Protein AF-A0A1C3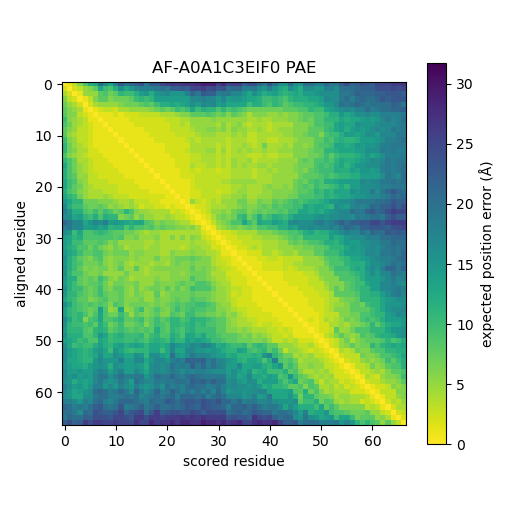EIF0-F1 (afdb_monomer)

Structure (mmCIF, N/CA/C/O backbone):
data_AF-A0A1C3EIF0-F1
#
_entry.id   AF-A0A1C3EIF0-F1
#
loop_
_atom_site.group_PDB
_atom_site.id
_atom_site.type_symbol
_atom_site.label_atom_id
_atom_site.label_alt_id
_atom_site.label_comp_id
_atom_site.label_asym_id
_atom_site.label_entity_id
_atom_site.label_seq_id
_atom_site.pdbx_PDB_ins_code
_atom_site.Cartn_x
_atom_site.Cartn_y
_atom_site.Cartn_z
_atom_site.occupancy
_atom_site.B_iso_or_equiv
_atom_site.auth_seq_id
_atom_site.auth_comp_id
_atom_site.auth_asym_id
_atom_site.auth_atom_id
_atom_site.pdbx_PDB_model_num
ATOM 1 N N . MET A 1 1 ? 18.797 -4.927 -12.785 1.00 40.34 1 MET A N 1
ATOM 2 C CA . MET A 1 1 ? 17.743 -5.869 -12.349 1.00 40.34 1 MET A CA 1
ATOM 3 C C . MET A 1 1 ? 16.617 -5.054 -11.742 1.00 40.34 1 MET A C 1
ATOM 5 O O . MET A 1 1 ? 16.908 -4.191 -10.926 1.00 40.34 1 MET A O 1
ATOM 9 N N . GLY A 1 2 ? 15.376 -5.230 -12.198 1.00 53.91 2 GLY A N 1
ATOM 10 C CA . GLY A 1 2 ? 14.233 -4.571 -11.561 1.00 53.91 2 GLY A CA 1
ATOM 11 C C . GLY A 1 2 ? 13.940 -5.257 -10.232 1.00 53.91 2 GLY A C 1
ATOM 12 O O . GLY A 1 2 ? 13.872 -6.482 -10.198 1.00 53.91 2 GLY A O 1
ATOM 13 N N . ILE A 1 3 ? 13.808 -4.490 -9.152 1.00 54.81 3 ILE A N 1
ATOM 14 C CA . ILE A 1 3 ? 13.333 -5.023 -7.874 1.00 54.81 3 ILE A CA 1
ATOM 15 C C . ILE A 1 3 ? 11.882 -5.458 -8.102 1.00 54.81 3 ILE A C 1
ATOM 17 O O . ILE A 1 3 ? 11.037 -4.622 -8.425 1.00 54.81 3 ILE A O 1
ATOM 21 N N . ASN A 1 4 ? 11.607 -6.761 -8.006 1.00 62.94 4 ASN A N 1
ATOM 22 C CA . ASN A 1 4 ? 10.238 -7.257 -8.017 1.00 62.94 4 ASN A CA 1
ATOM 23 C C . ASN A 1 4 ? 9.627 -6.962 -6.647 1.00 62.94 4 ASN A C 1
ATOM 25 O O . ASN A 1 4 ? 9.928 -7.647 -5.676 1.00 62.94 4 ASN A O 1
ATOM 29 N N . THR A 1 5 ? 8.826 -5.907 -6.565 1.00 62.94 5 THR A N 1
ATOM 30 C CA . THR A 1 5 ? 8.092 -5.535 -5.350 1.00 62.94 5 THR A CA 1
ATOM 31 C C . THR A 1 5 ? 6.680 -6.091 -5.321 1.00 62.94 5 THR A C 1
ATOM 33 O O . THR A 1 5 ? 5.991 -5.912 -4.324 1.00 62.94 5 THR A O 1
ATOM 36 N N . ASP A 1 6 ? 6.239 -6.777 -6.376 1.00 69.88 6 ASP A N 1
ATOM 37 C CA . ASP A 1 6 ? 4.983 -7.520 -6.350 1.00 69.88 6 ASP A CA 1
ATOM 38 C C . ASP A 1 6 ? 5.231 -8.914 -5.764 1.00 69.88 6 ASP A C 1
ATOM 40 O O . ASP A 1 6 ? 5.175 -9.939 -6.444 1.00 69.88 6 ASP A O 1
ATOM 44 N N . THR A 1 7 ? 5.611 -8.925 -4.490 1.00 78.44 7 THR A N 1
ATOM 45 C CA . THR A 1 7 ? 5.771 -10.138 -3.693 1.00 78.44 7 THR A CA 1
ATOM 46 C C . THR A 1 7 ? 4.597 -10.269 -2.734 1.00 78.44 7 THR A C 1
ATOM 48 O O . THR A 1 7 ? 3.995 -9.277 -2.313 1.00 78.44 7 THR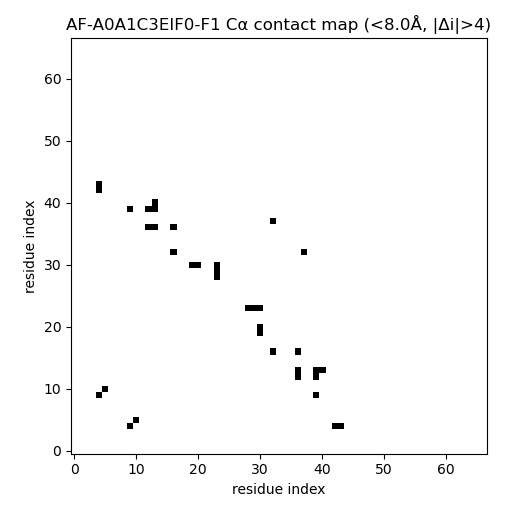 A O 1
ATOM 51 N N . ASP A 1 8 ? 4.286 -11.499 -2.335 1.00 80.75 8 ASP A N 1
ATOM 52 C CA . ASP A 1 8 ? 3.225 -11.744 -1.354 1.00 80.75 8 ASP A CA 1
ATOM 53 C C . ASP A 1 8 ? 3.517 -11.070 -0.007 1.00 80.75 8 ASP A C 1
ATOM 55 O O . ASP A 1 8 ? 2.602 -10.622 0.682 1.00 80.75 8 ASP A O 1
ATOM 59 N N . GLU A 1 9 ? 4.794 -10.938 0.353 1.00 80.94 9 GLU A N 1
ATOM 60 C CA . GLU A 1 9 ? 5.228 -10.191 1.533 1.00 80.94 9 GLU A CA 1
ATOM 61 C C . GLU A 1 9 ? 4.855 -8.707 1.430 1.00 80.94 9 GLU A C 1
ATOM 63 O O . GLU A 1 9 ? 4.251 -8.157 2.353 1.00 80.94 9 GLU A O 1
ATOM 68 N N . MET A 1 10 ? 5.119 -8.079 0.281 1.00 79.25 10 MET A N 1
ATOM 69 C CA . MET A 1 10 ? 4.776 -6.679 0.050 1.00 79.25 10 MET A CA 1
ATOM 70 C C . MET A 1 10 ? 3.262 -6.451 0.104 1.00 79.25 10 MET A C 1
ATOM 72 O O . MET A 1 10 ? 2.800 -5.503 0.740 1.00 79.25 10 MET A O 1
ATOM 76 N N . ARG A 1 11 ? 2.473 -7.347 -0.506 1.00 81.50 11 ARG A N 1
ATOM 77 C CA . ARG A 1 11 ? 1.001 -7.282 -0.474 1.00 81.50 11 ARG A CA 1
ATOM 78 C C . ARG A 1 11 ? 0.466 -7.358 0.955 1.00 81.50 11 ARG A C 1
ATOM 80 O O . ARG A 1 11 ? -0.361 -6.534 1.336 1.00 81.50 11 ARG A O 1
ATOM 87 N N . ARG A 1 12 ? 0.993 -8.277 1.771 1.00 84.50 12 ARG A N 1
ATOM 88 C CA . ARG A 1 12 ? 0.613 -8.413 3.189 1.00 84.50 12 ARG A CA 1
ATOM 89 C C . ARG A 1 12 ? 0.949 -7.165 4.005 1.00 84.50 12 ARG A C 1
ATOM 91 O O . ARG A 1 12 ? 0.141 -6.742 4.831 1.00 84.50 12 ARG A O 1
ATOM 98 N N . ILE A 1 13 ? 2.121 -6.568 3.777 1.00 84.62 13 ILE A N 1
ATOM 99 C CA . ILE A 1 13 ? 2.528 -5.323 4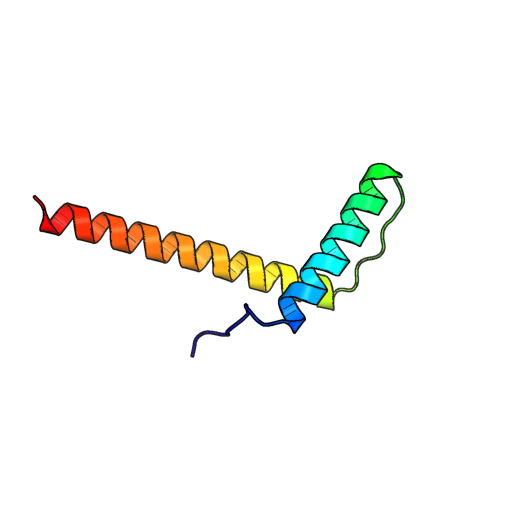.446 1.00 84.62 13 ILE A CA 1
ATOM 100 C C . ILE A 1 13 ? 1.574 -4.182 4.072 1.00 84.62 13 ILE A C 1
ATOM 102 O O . ILE A 1 13 ? 1.072 -3.487 4.958 1.00 84.62 13 ILE A O 1
ATOM 106 N N . LEU A 1 14 ? 1.265 -4.026 2.781 1.00 83.12 14 LEU A N 1
ATOM 107 C CA . LEU A 1 14 ? 0.358 -2.987 2.288 1.00 83.12 14 LEU A CA 1
ATOM 108 C C . LEU A 1 14 ? -1.072 -3.157 2.822 1.00 83.12 14 LEU A C 1
ATOM 110 O O . LEU A 1 14 ? -1.680 -2.174 3.243 1.00 83.12 14 LEU A O 1
ATOM 114 N N . GLU A 1 15 ? -1.606 -4.380 2.864 1.00 85.38 15 GLU A N 1
ATOM 115 C CA . GLU A 1 15 ? -2.931 -4.653 3.439 1.00 85.38 15 GLU A CA 1
ATOM 116 C C . GLU A 1 15 ? -2.992 -4.329 4.932 1.00 85.38 15 GLU A C 1
ATOM 118 O O . GLU A 1 15 ? -3.928 -3.664 5.390 1.00 85.38 15 GLU A O 1
ATOM 123 N N . ARG A 1 16 ? -1.977 -4.757 5.695 1.00 86.00 16 ARG A N 1
ATOM 124 C CA . ARG A 1 16 ? -1.877 -4.453 7.126 1.00 86.00 16 ARG A CA 1
ATOM 125 C C . ARG A 1 16 ? -1.848 -2.948 7.360 1.00 86.00 16 ARG A C 1
ATOM 127 O O . ARG A 1 16 ? -2.566 -2.451 8.229 1.00 86.00 16 ARG A O 1
ATOM 134 N N . LEU A 1 17 ? -1.040 -2.231 6.583 1.00 86.12 17 LEU A N 1
ATOM 135 C CA . LEU A 1 17 ? -0.896 -0.788 6.699 1.00 86.12 17 LEU A CA 1
ATOM 136 C C . LEU A 1 17 ? -2.195 -0.065 6.332 1.00 86.12 17 LEU A C 1
ATOM 138 O O . LEU A 1 17 ? -2.654 0.776 7.103 1.00 86.12 17 LEU A O 1
ATOM 142 N N . LYS A 1 18 ? -2.840 -0.456 5.224 1.00 85.88 18 LYS A N 1
ATOM 143 C CA . LYS A 1 18 ? -4.149 0.069 4.818 1.00 85.88 18 LYS A CA 1
ATOM 144 C C . LYS A 1 18 ? -5.162 -0.095 5.944 1.00 85.88 18 LYS A C 1
ATOM 146 O O . LYS A 1 18 ? -5.760 0.889 6.365 1.00 85.88 18 LYS A O 1
ATOM 151 N N . LYS A 1 19 ? -5.325 -1.308 6.481 1.00 87.00 19 LYS A N 1
ATOM 152 C CA . LYS A 1 19 ? -6.286 -1.570 7.561 1.00 87.00 19 LYS A CA 1
ATOM 153 C C . LYS A 1 19 ? -6.011 -0.701 8.789 1.00 87.00 19 LYS A C 1
ATOM 155 O O . LYS A 1 19 ? -6.943 -0.133 9.349 1.00 87.00 19 LYS A O 1
ATOM 160 N N . LYS A 1 20 ? -4.740 -0.579 9.183 1.00 85.06 20 LYS A N 1
ATOM 161 C CA . LYS A 1 20 ? -4.334 0.196 10.359 1.00 85.06 20 LYS A CA 1
ATOM 162 C C . LYS A 1 20 ? -4.621 1.689 10.194 1.00 85.06 20 LYS A C 1
ATOM 164 O O . LYS A 1 20 ? -5.213 2.284 11.084 1.00 85.06 20 LYS A O 1
ATOM 169 N N . VAL A 1 21 ? -4.247 2.270 9.054 1.00 84.88 21 VAL A N 1
ATOM 170 C CA . VAL A 1 21 ? -4.469 3.695 8.771 1.00 84.88 21 VAL A CA 1
ATOM 171 C C . VAL A 1 21 ? -5.957 4.003 8.629 1.00 84.88 21 VAL A C 1
ATOM 173 O O . VAL A 1 21 ? -6.431 4.940 9.257 1.00 84.88 21 VAL A O 1
ATOM 176 N N . THR A 1 22 ? -6.708 3.196 7.872 1.00 86.62 22 THR A N 1
ATOM 177 C CA . THR A 1 22 ? -8.154 3.427 7.681 1.00 86.62 22 THR A CA 1
ATOM 178 C C . THR A 1 22 ? -8.901 3.342 9.014 1.00 86.62 22 THR A C 1
ATOM 180 O O . THR A 1 22 ? -9.663 4.239 9.347 1.00 86.62 22 THR A O 1
ATOM 183 N N . SER A 1 23 ? -8.593 2.331 9.837 1.00 85.75 23 SER A N 1
ATOM 184 C CA . SER A 1 23 ? -9.180 2.204 11.175 1.00 85.75 23 SER A CA 1
ATOM 185 C C . SER A 1 23 ? -8.827 3.377 12.091 1.00 85.75 23 SER A C 1
ATOM 187 O O . SER A 1 23 ? -9.659 3.761 12.905 1.00 85.75 23 SER A O 1
ATOM 189 N N . GLY A 1 24 ? -7.608 3.915 11.993 1.00 84.00 24 GLY A N 1
ATOM 190 C CA . GLY A 1 24 ? -7.179 5.084 12.761 1.00 84.00 24 GLY A CA 1
ATOM 191 C C . GLY A 1 24 ? -7.905 6.361 12.348 1.00 84.00 24 GLY A C 1
ATOM 192 O O . GLY A 1 24 ? -8.327 7.120 13.214 1.00 84.00 24 GLY A O 1
ATOM 193 N N . ILE A 1 25 ? -8.102 6.557 11.040 1.00 85.50 25 ILE A N 1
ATOM 194 C CA . ILE A 1 25 ? -8.870 7.680 10.482 1.00 85.50 25 ILE A CA 1
ATOM 195 C C . ILE A 1 25 ? -10.324 7.619 10.955 1.00 85.50 25 ILE A C 1
ATOM 197 O O . ILE A 1 25 ? -10.826 8.612 11.469 1.00 85.50 25 ILE A O 1
ATOM 201 N N . ASP A 1 26 ? -10.974 6.456 10.841 1.00 83.62 26 ASP A N 1
ATOM 202 C CA . ASP A 1 26 ? -12.393 6.286 11.191 1.00 83.62 26 ASP A CA 1
ATOM 203 C C . ASP A 1 26 ? -12.692 6.574 12.672 1.00 83.62 26 ASP A C 1
ATOM 205 O O . ASP A 1 26 ? -13.824 6.887 13.031 1.00 83.62 26 ASP A O 1
ATOM 209 N N . HIS A 1 27 ? -11.682 6.444 13.533 1.00 85.38 27 HIS A N 1
ATOM 210 C CA . HIS A 1 27 ? -11.820 6.580 14.982 1.00 85.38 27 HIS A CA 1
ATOM 211 C C . HIS A 1 27 ? -11.059 7.800 15.539 1.00 85.38 27 HIS A C 1
ATOM 213 O O . HIS A 1 27 ? -10.961 7.933 16.755 1.00 85.38 27 HIS A O 1
ATOM 219 N N . GLU A 1 28 ? -10.507 8.664 14.672 1.00 81.81 28 GLU A N 1
ATOM 220 C CA . GLU A 1 28 ? -9.678 9.834 15.027 1.00 81.81 28 GLU A CA 1
ATOM 221 C C . GLU A 1 28 ? -8.549 9.524 16.034 1.00 81.81 28 GLU A C 1
ATOM 223 O O . GLU A 1 28 ? -8.198 10.336 16.891 1.00 81.81 28 GLU A O 1
ATOM 228 N N . VAL A 1 29 ? -7.957 8.328 15.943 1.00 80.69 29 VAL A N 1
ATOM 229 C CA . VAL A 1 29 ? -6.951 7.854 16.906 1.00 80.69 29 VAL A CA 1
ATOM 230 C C . VAL A 1 29 ? -5.547 8.022 16.346 1.00 80.69 29 VAL A C 1
ATOM 232 O O . VAL A 1 29 ? -5.261 7.677 15.193 1.00 80.69 29 VAL A O 1
ATOM 235 N N . GLU A 1 30 ? -4.629 8.467 17.202 1.00 82.19 30 GLU A N 1
ATOM 236 C CA . GLU A 1 30 ? -3.204 8.459 16.894 1.00 82.19 30 GLU A CA 1
ATOM 237 C C . GLU A 1 30 ? -2.747 7.043 16.507 1.00 82.19 30 GLU A C 1
ATOM 239 O O . GLU A 1 30 ? -2.915 6.069 17.247 1.00 82.19 30 GLU A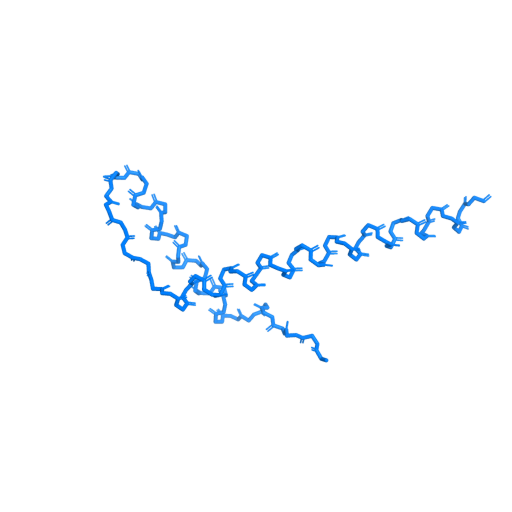 O 1
ATOM 244 N N . THR A 1 31 ? -2.178 6.920 15.307 1.00 81.19 31 THR A N 1
ATOM 245 C CA . THR A 1 31 ? -1.814 5.630 14.722 1.00 81.19 31 THR A CA 1
ATOM 246 C C . THR A 1 31 ? -0.308 5.529 14.537 1.00 81.19 31 THR A C 1
ATOM 248 O O . THR A 1 31 ? 0.269 6.118 13.628 1.00 81.19 31 THR A O 1
ATOM 251 N N . ASN A 1 32 ? 0.332 4.699 15.360 1.00 83.25 32 ASN A N 1
ATOM 252 C CA . ASN A 1 32 ? 1.762 4.415 15.239 1.00 83.25 32 ASN A CA 1
ATOM 253 C C . ASN A 1 32 ? 2.049 3.498 14.043 1.00 83.25 32 ASN A C 1
ATOM 255 O O . ASN A 1 32 ? 1.592 2.353 14.010 1.00 83.25 32 ASN A O 1
ATOM 259 N N . ILE A 1 33 ? 2.840 3.959 13.076 1.00 80.75 33 ILE A N 1
ATOM 260 C CA . ILE A 1 33 ? 3.224 3.184 11.885 1.00 80.75 33 ILE A CA 1
ATOM 261 C C . ILE A 1 33 ? 4.6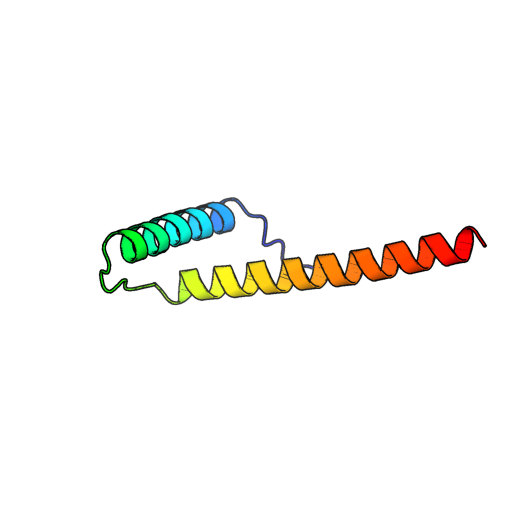88 2.748 11.999 1.00 80.75 33 ILE A C 1
ATOM 263 O O . ILE A 1 33 ? 5.554 3.539 12.361 1.00 80.75 33 ILE A O 1
ATOM 267 N N . ASN A 1 34 ? 4.973 1.481 11.681 1.00 83.50 34 ASN A N 1
ATOM 268 C CA . ASN A 1 34 ? 6.347 0.987 11.621 1.00 83.50 34 ASN A CA 1
ATOM 269 C C . ASN A 1 34 ? 7.045 1.554 10.374 1.00 83.50 34 ASN A C 1
ATOM 271 O O . ASN A 1 34 ? 6.513 1.464 9.268 1.00 83.50 34 ASN A O 1
ATOM 275 N N . ILE A 1 35 ? 8.251 2.097 10.537 1.00 78.75 35 ILE A N 1
ATOM 276 C CA . ILE A 1 35 ? 9.021 2.695 9.439 1.00 78.75 35 ILE A CA 1
ATOM 277 C C . ILE A 1 35 ? 9.324 1.708 8.295 1.00 78.75 35 ILE A C 1
ATOM 279 O O . ILE A 1 35 ? 9.385 2.117 7.138 1.00 78.75 35 ILE A O 1
ATOM 283 N N . ASN A 1 36 ? 9.433 0.409 8.588 1.00 79.69 36 ASN A N 1
ATOM 284 C CA . ASN A 1 36 ? 9.606 -0.639 7.577 1.00 79.69 36 ASN A CA 1
ATOM 285 C C . ASN A 1 36 ? 8.345 -0.829 6.718 1.00 79.69 36 ASN A C 1
ATOM 287 O O . ASN A 1 36 ? 8.443 -1.124 5.530 1.00 79.69 36 ASN A O 1
ATOM 291 N N . ASP A 1 37 ? 7.155 -0.615 7.287 1.00 76.88 37 ASP A N 1
ATOM 292 C CA . ASP A 1 37 ? 5.905 -0.655 6.518 1.00 76.88 37 ASP A CA 1
ATOM 293 C C . ASP A 1 37 ? 5.799 0.576 5.602 1.00 76.88 37 ASP A C 1
ATOM 295 O O . ASP A 1 37 ? 5.297 0.498 4.479 1.00 76.88 37 ASP A O 1
ATOM 299 N N . LEU A 1 38 ? 6.325 1.718 6.054 1.00 80.06 38 LEU A N 1
ATOM 300 C CA . LEU A 1 38 ? 6.369 2.947 5.267 1.00 80.06 38 LEU A CA 1
ATOM 301 C C . LEU 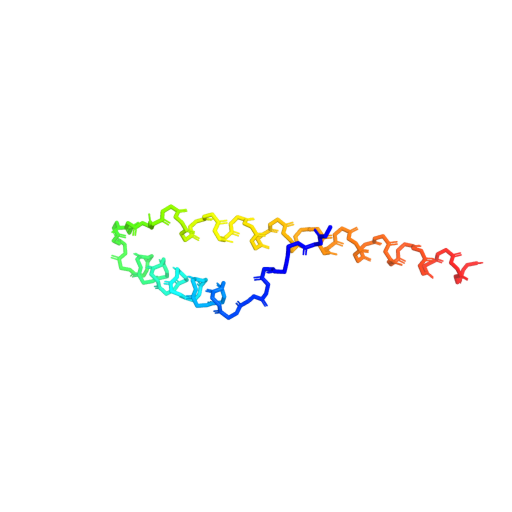A 1 38 ? 7.359 2.848 4.095 1.00 80.06 38 LEU A C 1
ATOM 303 O O . LEU A 1 38 ? 7.046 3.287 2.988 1.00 80.06 38 LEU A O 1
ATOM 307 N N . SER A 1 39 ? 8.535 2.249 4.306 1.00 79.25 39 SER A N 1
ATOM 308 C CA . SER A 1 39 ? 9.526 2.054 3.240 1.00 79.25 39 SER A CA 1
ATOM 309 C C . SER A 1 39 ? 9.002 1.127 2.139 1.00 79.25 39 SER A C 1
ATOM 311 O O . SER A 1 39 ? 9.210 1.404 0.954 1.00 79.25 39 SER A O 1
ATOM 313 N N . ALA A 1 40 ? 8.230 0.100 2.511 1.00 79.12 40 ALA A N 1
ATOM 314 C CA . ALA A 1 40 ? 7.491 -0.727 1.566 1.00 79.12 40 ALA A CA 1
ATOM 315 C C . ALA A 1 40 ? 6.515 0.112 0.719 1.00 79.12 40 ALA A C 1
ATOM 317 O O . ALA A 1 40 ? 6.498 0.012 -0.509 1.00 79.12 40 ALA A O 1
ATOM 318 N N . LEU A 1 41 ? 5.753 1.016 1.338 1.00 77.19 41 LEU A N 1
ATOM 319 C CA . LEU A 1 41 ? 4.799 1.863 0.618 1.00 77.19 41 LEU A CA 1
ATOM 320 C C . LEU A 1 41 ? 5.486 2.838 -0.357 1.00 77.19 41 LEU A C 1
ATOM 322 O O . LEU A 1 41 ? 5.044 2.985 -1.498 1.00 77.19 41 LEU A O 1
ATOM 326 N N . ILE A 1 42 ? 6.612 3.437 0.041 1.00 80.19 42 ILE A N 1
ATOM 327 C CA . ILE A 1 42 ? 7.418 4.316 -0.826 1.00 80.19 42 ILE A CA 1
ATOM 328 C C . ILE A 1 42 ? 7.978 3.544 -2.028 1.00 80.19 42 ILE A C 1
ATOM 330 O O . ILE A 1 42 ? 7.946 4.041 -3.160 1.00 80.19 42 ILE A O 1
ATOM 334 N N . ALA A 1 43 ? 8.464 2.321 -1.809 1.00 79.88 43 ALA A N 1
ATOM 335 C CA . ALA A 1 43 ? 8.961 1.470 -2.883 1.00 79.88 43 ALA A CA 1
ATOM 336 C C . ALA A 1 43 ? 7.839 1.076 -3.861 1.00 79.88 43 ALA A C 1
ATOM 338 O O . ALA A 1 43 ? 8.031 1.167 -5.076 1.00 79.88 43 ALA A O 1
ATOM 339 N N . ALA A 1 44 ? 6.654 0.715 -3.351 1.00 77.25 44 ALA A N 1
ATOM 340 C CA . ALA A 1 44 ? 5.481 0.423 -4.177 1.00 77.25 44 ALA A CA 1
ATOM 341 C C . ALA A 1 44 ? 5.066 1.637 -5.030 1.00 77.25 44 ALA A C 1
ATOM 343 O O . ALA A 1 44 ? 4.918 1.514 -6.247 1.00 77.25 44 ALA A O 1
ATOM 344 N N . TYR A 1 45 ? 4.973 2.824 -4.423 1.00 78.25 45 TYR A N 1
ATOM 345 C CA . TYR A 1 45 ? 4.614 4.067 -5.114 1.00 78.25 45 TYR A CA 1
ATOM 346 C C . TYR A 1 45 ? 5.625 4.456 -6.203 1.00 78.25 45 TYR A C 1
ATOM 348 O O . TYR A 1 45 ? 5.251 4.768 -7.334 1.00 78.25 45 TYR A O 1
ATOM 356 N N . THR A 1 46 ? 6.922 4.376 -5.897 1.00 77.06 46 THR A N 1
ATOM 357 C CA . THR A 1 46 ? 7.999 4.689 -6.852 1.00 77.06 46 THR A CA 1
ATOM 358 C C . THR A 1 46 ? 7.933 3.795 -8.090 1.00 77.06 46 THR A C 1
ATOM 360 O O . THR A 1 46 ? 8.193 4.236 -9.212 1.00 77.06 46 THR A O 1
ATOM 363 N N . ILE A 1 47 ? 7.569 2.527 -7.910 1.00 72.00 47 ILE A N 1
ATOM 364 C CA . ILE A 1 47 ? 7.450 1.573 -9.011 1.00 72.00 47 ILE A CA 1
ATOM 365 C C . ILE A 1 47 ? 6.221 1.853 -9.860 1.00 72.00 47 ILE A C 1
ATOM 367 O O . ILE A 1 47 ? 6.337 1.835 -11.084 1.00 72.00 47 ILE A O 1
ATOM 371 N N . GLU A 1 48 ? 5.085 2.173 -9.246 1.00 74.56 48 GLU A N 1
ATOM 372 C CA . GLU A 1 48 ? 3.874 2.519 -9.988 1.00 74.56 48 GLU A CA 1
ATOM 373 C C . GLU A 1 48 ? 4.069 3.795 -10.824 1.00 74.56 48 GLU A C 1
ATOM 375 O O . GLU A 1 48 ? 3.777 3.808 -12.021 1.00 74.56 48 GLU A O 1
ATOM 380 N N . LEU A 1 49 ? 4.723 4.820 -10.262 1.00 72.25 49 LEU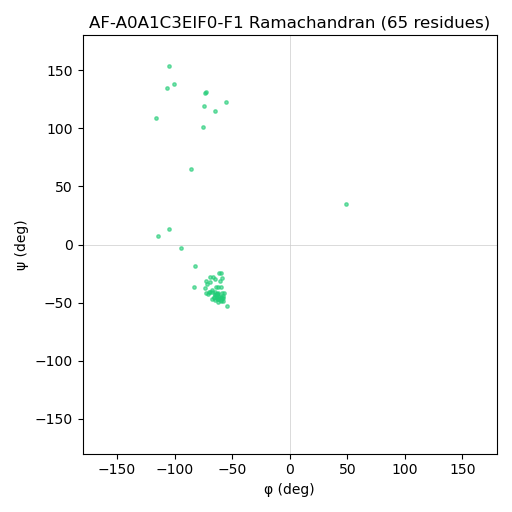 A N 1
ATOM 381 C CA . LEU A 1 49 ? 5.147 6.005 -11.018 1.00 72.25 49 LEU A CA 1
ATOM 382 C C . LEU A 1 49 ? 6.046 5.651 -12.213 1.00 72.25 49 LEU A C 1
ATOM 384 O O . LEU A 1 49 ? 5.909 6.215 -13.300 1.00 72.25 49 LEU A O 1
ATOM 388 N N . ASN A 1 50 ? 6.977 4.714 -12.031 1.00 72.44 50 ASN A N 1
ATOM 389 C CA . ASN A 1 50 ? 7.887 4.286 -13.092 1.00 72.44 50 ASN A CA 1
ATOM 390 C C . ASN A 1 50 ? 7.202 3.426 -14.166 1.00 72.44 50 ASN A C 1
ATOM 392 O O . ASN A 1 50 ? 7.607 3.488 -15.331 1.00 72.44 50 ASN A O 1
ATOM 396 N N . LYS A 1 51 ? 6.173 2.645 -13.809 1.00 71.12 51 LYS A N 1
ATOM 397 C CA . LYS A 1 51 ? 5.321 1.933 -14.773 1.00 71.12 51 LYS A CA 1
ATOM 398 C C . LYS A 1 51 ? 4.520 2.918 -15.617 1.00 71.12 51 LYS A C 1
ATOM 400 O O . LYS A 1 51 ? 4.555 2.801 -16.839 1.00 71.12 51 LYS A O 1
ATOM 405 N N . ASN A 1 52 ? 3.914 3.931 -14.999 1.00 66.19 52 ASN A N 1
ATOM 406 C CA . ASN A 1 52 ? 3.160 4.965 -15.716 1.00 66.19 52 ASN A CA 1
ATOM 407 C C . ASN A 1 52 ? 4.054 5.703 -16.723 1.00 66.19 52 ASN A C 1
ATOM 409 O O . ASN A 1 52 ? 3.775 5.683 -17.918 1.00 66.19 52 ASN A O 1
ATOM 413 N N . LYS A 1 53 ? 5.248 6.145 -16.302 1.00 66.25 53 LYS A N 1
ATOM 414 C CA . LYS A 1 53 ? 6.252 6.751 -17.204 1.00 66.25 53 LYS A CA 1
ATOM 415 C C . LYS A 1 53 ? 6.732 5.839 -18.340 1.00 66.25 53 LYS A C 1
ATOM 417 O O . LYS A 1 53 ? 7.315 6.315 -19.318 1.00 66.25 53 LYS A O 1
ATOM 422 N N . ARG A 1 54 ? 6.640 4.515 -18.185 1.00 67.38 54 ARG A N 1
ATOM 423 C CA . ARG A 1 54 ? 6.969 3.550 -19.248 1.00 67.38 54 ARG A CA 1
ATOM 424 C C . ARG A 1 54 ? 5.796 3.346 -20.202 1.00 67.38 54 ARG A C 1
ATOM 426 O O . ARG A 1 54 ? 6.038 3.180 -21.395 1.00 67.38 54 ARG A O 1
ATOM 433 N N . ASN A 1 55 ? 4.570 3.361 -19.690 1.00 64.50 55 ASN A N 1
ATOM 434 C CA . ASN A 1 55 ? 3.353 3.243 -20.486 1.00 64.50 55 ASN A CA 1
ATOM 435 C C . ASN A 1 55 ? 3.132 4.487 -21.353 1.00 64.50 55 ASN A C 1
ATOM 437 O O . ASN A 1 55 ? 2.871 4.329 -22.542 1.00 64.50 55 ASN A O 1
ATOM 441 N N . ASP A 1 56 ? 3.375 5.685 -20.818 1.00 66.62 56 ASP A N 1
ATOM 442 C CA . ASP A 1 56 ? 3.287 6.941 -21.578 1.00 66.62 56 ASP A CA 1
ATOM 443 C C . ASP A 1 56 ? 4.231 6.919 -22.790 1.00 66.62 56 ASP A C 1
ATOM 445 O O . ASP A 1 56 ? 3.815 7.098 -23.933 1.00 66.62 56 ASP A O 1
ATOM 449 N N . ARG A 1 57 ? 5.493 6.531 -22.565 1.00 67.94 57 ARG A N 1
ATOM 450 C CA . ARG A 1 57 ? 6.501 6.390 -23.630 1.00 67.94 57 ARG A CA 1
ATOM 451 C C . ARG A 1 57 ? 6.186 5.294 -24.649 1.00 67.94 57 ARG A C 1
ATOM 453 O O . ARG A 1 57 ? 6.622 5.379 -25.796 1.00 67.94 57 ARG A O 1
ATOM 460 N N . LYS A 1 58 ? 5.483 4.228 -24.250 1.00 68.88 58 LYS A N 1
ATOM 461 C CA . LYS A 1 58 ? 5.000 3.206 -25.193 1.00 68.88 58 LYS A CA 1
ATOM 462 C C . LYS A 1 58 ? 3.875 3.760 -26.062 1.00 68.88 58 LYS A C 1
ATOM 464 O O . LYS A 1 58 ? 3.900 3.519 -27.264 1.00 68.88 58 LYS A O 1
ATOM 469 N N . ASN A 1 59 ? 2.951 4.507 -25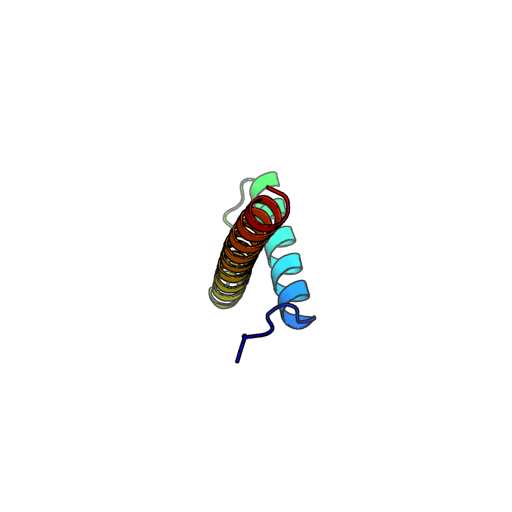.462 1.00 67.94 59 ASN A N 1
ATOM 470 C CA . ASN A 1 59 ? 1.803 5.079 -26.151 1.00 67.94 59 ASN A CA 1
ATOM 471 C C . ASN A 1 59 ? 2.228 6.124 -27.203 1.00 67.94 59 ASN A C 1
ATOM 473 O O . ASN A 1 59 ? 1.766 6.087 -28.343 1.00 67.94 59 ASN A O 1
ATOM 477 N N . GLU A 1 60 ? 3.192 6.986 -26.864 1.00 67.56 60 GLU A N 1
ATOM 478 C CA . GLU A 1 60 ? 3.798 7.956 -27.794 1.00 67.56 60 GLU A CA 1
ATOM 479 C C . GLU A 1 60 ? 4.456 7.277 -29.007 1.00 67.56 60 GLU A C 1
ATOM 481 O O . GLU A 1 60 ? 4.286 7.716 -30.145 1.00 67.56 60 GLU A O 1
ATOM 486 N N . ARG A 1 61 ? 5.169 6.163 -28.790 1.00 67.56 61 ARG A N 1
ATOM 487 C CA . ARG A 1 61 ? 5.784 5.392 -29.882 1.00 67.56 61 ARG A CA 1
ATOM 488 C C . ARG A 1 61 ? 4.750 4.722 -30.782 1.00 67.56 61 ARG A C 1
ATOM 490 O O . ARG A 1 61 ? 4.942 4.707 -31.991 1.00 67.56 61 ARG A O 1
ATOM 497 N N . SER A 1 62 ? 3.661 4.183 -30.233 1.00 67.81 62 SER A N 1
ATOM 498 C CA . SER A 1 62 ? 2.588 3.599 -31.052 1.00 67.81 62 SER A CA 1
ATOM 499 C C . SER A 1 62 ? 1.837 4.632 -31.895 1.00 67.81 62 SER A C 1
ATOM 501 O O . SER A 1 62 ? 1.346 4.286 -32.964 1.00 67.81 62 SER A O 1
ATOM 503 N N . LEU A 1 63 ? 1.772 5.893 -31.457 1.00 65.56 63 LEU A N 1
ATOM 504 C CA . LEU A 1 63 ? 1.178 6.983 -32.239 1.00 65.56 63 LEU A CA 1
ATOM 505 C C . LEU A 1 63 ? 2.081 7.411 -33.411 1.00 65.56 63 LEU A C 1
ATOM 507 O O . LEU A 1 63 ? 1.576 7.651 -34.502 1.00 65.56 63 LEU A O 1
ATOM 511 N N . GLN A 1 64 ? 3.408 7.423 -33.227 1.00 61.44 64 GLN A N 1
ATOM 512 C CA . GLN A 1 64 ? 4.368 7.745 -34.298 1.00 61.44 64 GLN A CA 1
ATOM 513 C C . GLN A 1 64 ? 4.465 6.683 -35.401 1.00 61.44 64 GLN A C 1
ATOM 515 O O . GLN A 1 64 ? 4.815 7.016 -36.524 1.00 61.44 64 GLN A O 1
ATOM 520 N N . VAL A 1 65 ? 4.191 5.412 -35.097 1.00 65.69 65 VAL A N 1
ATOM 521 C CA . VAL A 1 65 ? 4.274 4.311 -36.079 1.00 65.69 65 VAL A CA 1
ATOM 522 C C . VAL A 1 65 ? 3.008 4.205 -36.944 1.00 65.69 65 VAL A C 1
ATOM 524 O O . VAL A 1 65 ? 3.048 3.605 -38.012 1.00 65.69 65 VAL A O 1
ATOM 527 N N . ASN A 1 66 ? 1.897 4.799 -36.500 1.00 58.09 66 ASN A N 1
ATOM 528 C CA . ASN A 1 66 ? 0.603 4.777 -37.193 1.00 58.09 66 ASN A CA 1
ATOM 529 C C . ASN A 1 66 ? 0.253 6.116 -37.885 1.00 58.09 66 ASN A C 1
ATOM 531 O O . ASN A 1 66 ? -0.906 6.315 -38.247 1.00 58.09 66 ASN A O 1
ATOM 535 N N . SER A 1 67 ? 1.226 7.026 -38.024 1.00 52.44 67 SER A N 1
ATOM 536 C CA . SER A 1 67 ? 1.123 8.306 -38.753 1.00 52.44 67 SER A CA 1
ATOM 537 C C . SER A 1 67 ? 1.968 8.253 -40.021 1.00 52.44 67 SER A C 1
ATOM 539 O O . SER A 1 67 ? 1.547 8.860 -41.028 1.00 52.44 67 SER A O 1
#

Sequence (67 aa):
MGINTDTDEMRRILERLKKKVTSGIDHEVETNININDLSALIAAYTIELNKNKRNDRKNERSLQVNS

Mean predicted aligned error: 9.67 Å

pLDDT: mean 75.08, std 9.93, range [40.34, 87.0]

Radius of gyration: 17.28 Å; Cα contacts (8 Å, |Δi|>4): 18; chains: 1; bounding box: 30×22×56 Å

Organism: NCBI:txid1080227

Foldseek 3Di:
DDPPLPDPVLVVLQVVVVVQVVVCVVVVHDGDDDVVSVVSVVSVVVVVVVVVVVVVVVVVVVVVVVD

Secondary structure (DSSP, 8-state):
-------HHHHHHHHHHHHHH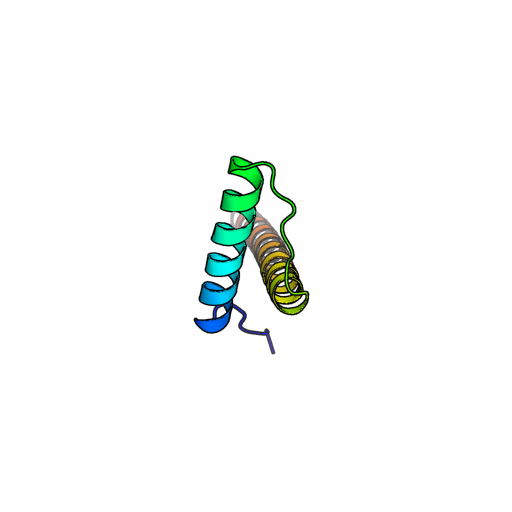HHHHHTT------HHHHHHHHHHHHHHHHHHHHHHHHHHHHHHHT-

Solvent-accessible surface area (backbone atoms only — not comparable to full-atom values): 4054 Å² total; per-residue (Å²): 133,82,83,80,66,93,37,74,68,48,51,52,45,51,51,53,49,50,53,52,52,52,56,21,61,79,64,77,44,93,70,92,76,60,67,71,56,49,52,52,50,53,54,54,50,55,48,52,55,53,50,50,62,50,50,53,58,48,52,56,52,57,54,65,76,77,109